Protein AF-A0A759WGG6-F1 (afdb_monomer)

Secondary structure (DSSP, 8-state):
--TTSEEEEE-TTS-EEEEETTTTEEEEEE--S-HHHHHHHHHHHHHHHHHTTS-------

Foldseek 3Di:
DDLVQWAWDADPQGFIWIAGPVVRDIGTPGRDPDNVVSVVVNVVVCVVSVVVVPDDPPPDD

Mean predicted aligned error: 8.19 Å

pLDDT: mean 81.38, std 17.96, range [42.78, 96.0]

Structure (mmCIF, N/CA/C/O backbone):
data_AF-A0A759WGG6-F1
#
_entry.id   AF-A0A759WGG6-F1
#
loop_
_atom_site.group_PDB
_atom_site.id
_atom_site.type_symbol
_atom_site.label_atom_id
_atom_site.label_alt_id
_atom_site.label_comp_id
_atom_site.label_asym_id
_atom_site.label_entity_id
_atom_site.label_seq_id
_atom_site.pdbx_PDB_ins_code
_atom_site.Cartn_x
_atom_site.Cartn_y
_atom_site.Cartn_z
_atom_site.occupancy
_atom_site.B_iso_or_equiv
_atom_site.auth_seq_id
_atom_site.auth_comp_id
_atom_site.auth_asym_id
_atom_site.auth_atom_id
_atom_site.pdbx_PDB_model_num
ATOM 1 N N . MET A 1 1 ? -11.714 12.255 13.158 1.00 53.19 1 MET A N 1
ATOM 2 C CA . MET A 1 1 ? -10.641 11.428 12.584 1.00 53.19 1 MET A CA 1
ATOM 3 C C . MET A 1 1 ? -9.340 12.025 13.051 1.00 53.19 1 MET A C 1
ATOM 5 O O . MET A 1 1 ? -9.091 13.190 12.753 1.00 53.19 1 MET A O 1
ATOM 9 N N . THR A 1 2 ? -8.586 11.302 13.866 1.00 55.12 2 THR A N 1
ATOM 10 C CA . THR A 1 2 ? -7.214 11.694 14.177 1.00 55.12 2 THR A CA 1
ATOM 11 C C . THR A 1 2 ? -6.301 11.170 13.061 1.00 55.12 2 THR A C 1
ATOM 13 O O . THR A 1 2 ? -6.632 10.185 12.400 1.00 55.12 2 THR A O 1
ATOM 16 N N . PRO A 1 3 ? -5.152 11.813 12.805 1.00 59.59 3 PRO A N 1
ATOM 17 C CA . PRO A 1 3 ? -4.196 11.351 11.796 1.00 59.59 3 PRO A CA 1
ATOM 18 C C . PRO A 1 3 ? -3.665 9.923 12.022 1.00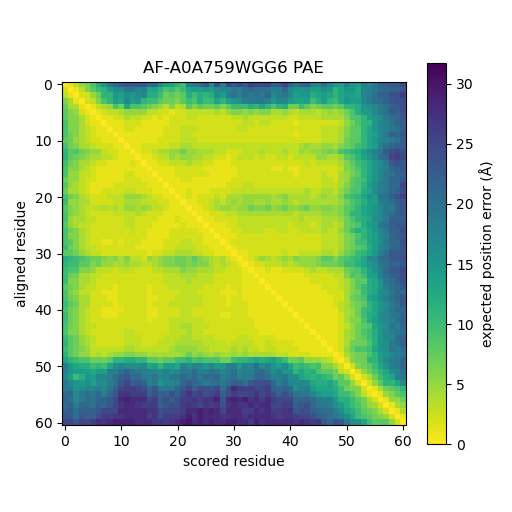 59.59 3 PRO A C 1
ATOM 20 O O . PRO A 1 3 ? -3.112 9.342 11.096 1.00 59.59 3 PRO A O 1
ATOM 23 N N . ASP A 1 4 ? -3.831 9.364 13.225 1.00 65.69 4 ASP A N 1
ATOM 24 C CA . ASP A 1 4 ? -3.423 7.999 13.584 1.00 65.69 4 ASP A CA 1
ATOM 25 C C . ASP A 1 4 ? -4.488 6.932 13.252 1.00 65.69 4 ASP A C 1
ATOM 27 O O . ASP A 1 4 ? -4.211 5.735 13.359 1.00 65.69 4 ASP A O 1
ATOM 31 N N . ASP A 1 5 ? -5.686 7.344 12.819 1.00 78.56 5 ASP A N 1
ATOM 32 C CA . ASP A 1 5 ? -6.772 6.423 12.461 1.00 78.56 5 ASP A CA 1
ATOM 33 C C . ASP A 1 5 ? -6.452 5.635 11.179 1.00 78.56 5 ASP A C 1
ATOM 35 O O . ASP A 1 5 ? -6.910 4.507 11.030 1.00 78.56 5 ASP A O 1
ATOM 39 N N . PHE A 1 6 ? -5.628 6.185 10.276 1.00 84.75 6 PHE A N 1
ATOM 40 C CA . PHE A 1 6 ? -5.301 5.567 8.989 1.00 84.75 6 PHE A CA 1
ATOM 41 C C . PHE A 1 6 ? -3.799 5.371 8.798 1.00 84.75 6 PHE A C 1
ATOM 43 O O . PHE A 1 6 ? -2.993 6.267 9.040 1.00 84.75 6 PHE A O 1
ATOM 50 N N . THR A 1 7 ? -3.400 4.201 8.302 1.00 89.12 7 THR A N 1
ATOM 51 C CA . THR A 1 7 ? -2.009 3.914 7.929 1.00 89.12 7 THR A CA 1
ATOM 52 C C . THR A 1 7 ? -1.939 3.410 6.493 1.00 89.12 7 THR A C 1
ATO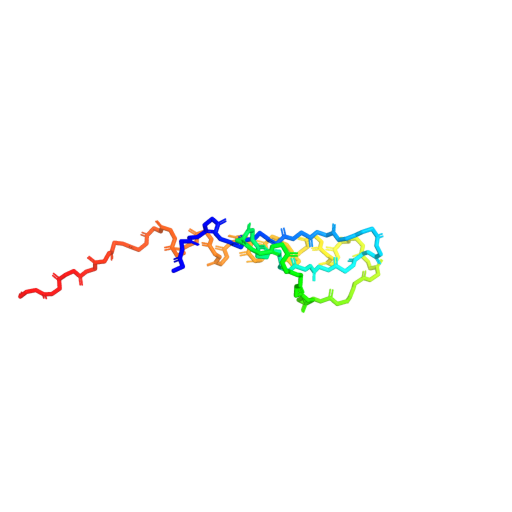M 54 O O . THR A 1 7 ? -2.594 2.430 6.152 1.00 89.12 7 THR A O 1
ATOM 57 N N . ALA A 1 8 ? -1.113 4.041 5.656 1.00 92.81 8 ALA A N 1
ATOM 58 C CA . ALA A 1 8 ? -0.821 3.523 4.322 1.00 92.81 8 ALA A CA 1
ATOM 59 C C . ALA A 1 8 ? 0.254 2.427 4.380 1.00 92.81 8 ALA A C 1
ATOM 61 O O . ALA A 1 8 ? 1.319 2.628 4.975 1.00 92.81 8 ALA A O 1
ATOM 62 N N . LEU A 1 9 ? -0.023 1.274 3.770 1.00 94.44 9 LEU A N 1
ATOM 63 C CA . LEU A 1 9 ? 0.801 0.064 3.837 1.00 94.44 9 LEU A CA 1
ATOM 64 C C . LEU A 1 9 ? 0.911 -0.608 2.463 1.00 94.44 9 LEU A C 1
ATOM 66 O O . LEU A 1 9 ? 0.026 -0.468 1.623 1.00 94.44 9 LEU A O 1
ATOM 70 N N . ARG A 1 10 ? 1.990 -1.370 2.250 1.00 95.38 10 ARG A N 1
ATOM 71 C CA . ARG A 1 10 ? 2.133 -2.282 1.106 1.00 95.38 10 ARG A CA 1
ATOM 72 C C . ARG A 1 10 ? 1.773 -3.698 1.547 1.00 95.38 10 ARG A C 1
ATOM 74 O O . A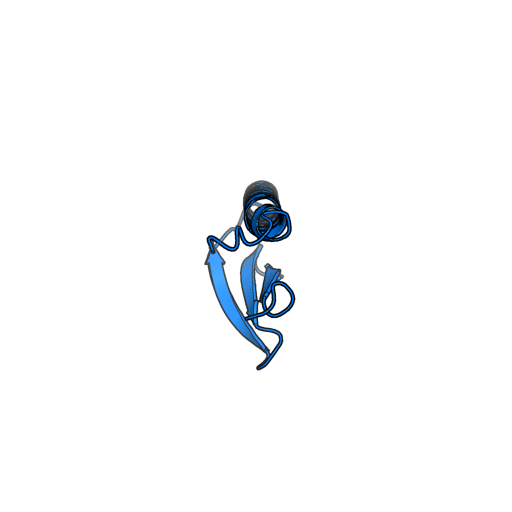RG A 1 10 ? 2.328 -4.193 2.523 1.00 95.38 10 ARG A O 1
ATOM 81 N N . THR A 1 11 ? 0.875 -4.334 0.810 1.00 94.19 11 THR A N 1
ATOM 82 C CA . THR A 1 11 ? 0.456 -5.728 1.013 1.00 94.19 11 THR A CA 1
ATOM 83 C C . THR A 1 11 ? 1.460 -6.712 0.407 1.00 94.19 11 THR A C 1
ATOM 85 O O . THR A 1 11 ? 2.307 -6.337 -0.411 1.00 94.19 11 THR A O 1
ATOM 88 N N . GLU A 1 12 ? 1.342 -7.994 0.757 1.00 91.19 12 GLU A N 1
ATOM 89 C CA . GLU A 1 12 ? 2.170 -9.068 0.187 1.00 91.19 12 GLU A CA 1
ATOM 90 C C . GLU A 1 12 ? 1.998 -9.201 -1.334 1.00 91.19 12 GLU A C 1
ATOM 92 O O . GLU A 1 12 ? 2.972 -9.421 -2.052 1.00 91.19 12 GLU A O 1
ATOM 97 N N . HIS A 1 13 ? 0.783 -8.968 -1.841 1.00 89.81 13 HIS A N 1
ATOM 98 C CA . HIS A 1 13 ? 0.472 -8.973 -3.275 1.00 89.81 13 HIS A CA 1
ATOM 99 C C . HIS A 1 13 ? 1.011 -7.745 -4.030 1.00 89.81 13 HIS A C 1
ATOM 101 O O . HIS A 1 13 ? 0.929 -7.691 -5.255 1.00 89.81 13 HIS A O 1
ATOM 107 N N . GLY A 1 14 ? 1.585 -6.773 -3.314 1.00 91.50 14 GLY A N 1
ATOM 108 C CA . GLY A 1 14 ? 2.195 -5.568 -3.873 1.00 91.50 14 GLY A CA 1
ATOM 109 C C . GLY A 1 14 ? 1.286 -4.340 -3.894 1.00 91.50 14 GLY A C 1
ATOM 110 O O . GLY A 1 14 ? 1.789 -3.230 -4.069 1.00 91.50 14 GLY A O 1
ATOM 111 N N . ASN A 1 15 ? -0.011 -4.509 -3.626 1.00 94.81 15 ASN A N 1
ATOM 112 C CA . ASN A 1 15 ? -0.973 -3.409 -3.561 1.00 94.81 15 ASN A CA 1
ATOM 113 C C . ASN A 1 15 ? -0.641 -2.451 -2.421 1.00 94.81 15 ASN A C 1
ATOM 115 O O . ASN A 1 15 ? -0.207 -2.877 -1.347 1.00 94.81 15 ASN A O 1
ATOM 119 N N . VAL A 1 16 ? -0.914 -1.172 -2.644 1.00 96.00 16 VAL A N 1
ATOM 120 C CA . VAL A 1 16 ? -0.885 -0.144 -1.609 1.00 96.00 16 VAL A CA 1
ATOM 121 C C . VAL A 1 16 ? -2.301 0.035 -1.078 1.00 96.00 16 VAL A C 1
ATOM 123 O O . VAL A 1 16 ? -3.233 0.278 -1.847 1.00 96.00 16 VAL A O 1
ATOM 126 N N . ILE A 1 17 ? -2.461 -0.079 0.236 1.00 95.75 17 ILE A N 1
ATOM 127 C CA . ILE A 1 17 ? -3.743 0.056 0.927 1.00 95.75 17 ILE A CA 1
ATOM 128 C C . ILE A 1 17 ? -3.683 1.166 1.975 1.00 95.75 17 ILE A C 1
ATOM 130 O O . ILE A 1 17 ? -2.610 1.493 2.482 1.00 95.75 17 ILE A O 1
ATOM 134 N N . ALA A 1 18 ? -4.841 1.708 2.329 1.00 93.50 18 ALA A N 1
ATOM 135 C CA . ALA A 1 18 ? -5.068 2.403 3.586 1.00 93.50 18 ALA A CA 1
ATOM 136 C C . ALA A 1 18 ? -5.740 1.431 4.562 1.00 93.50 18 ALA A C 1
ATOM 138 O O . ALA A 1 18 ? -6.789 0.871 4.251 1.00 93.50 18 ALA A O 1
ATOM 139 N N . LEU A 1 19 ? -5.135 1.242 5.731 1.00 93.06 19 LEU A N 1
ATOM 140 C CA . LEU A 1 19 ? -5.702 0.492 6.846 1.00 93.06 19 LEU A CA 1
ATOM 141 C C . LEU A 1 19 ? -6.330 1.470 7.839 1.00 93.06 19 LEU A C 1
ATOM 143 O O . LEU A 1 19 ? -5.606 2.294 8.407 1.00 93.06 19 LEU A O 1
ATOM 147 N N . ASP A 1 20 ? -7.639 1.363 8.058 1.00 91.44 20 ASP A N 1
ATOM 148 C CA . ASP A 1 20 ? -8.323 2.005 9.182 1.00 91.44 20 ASP A CA 1
ATOM 149 C C . ASP A 1 20 ? -8.078 1.178 10.449 1.00 91.44 20 ASP A C 1
ATOM 151 O O . ASP A 1 20 ? -8.450 0.008 10.537 1.00 91.44 20 ASP A O 1
ATOM 155 N N . ARG A 1 21 ? -7.408 1.757 11.445 1.00 87.88 21 ARG A N 1
ATOM 156 C CA . ARG A 1 21 ? -7.032 1.040 12.673 1.00 87.88 21 ARG A CA 1
ATOM 157 C C . ARG A 1 21 ? -8.191 0.892 13.657 1.00 87.88 21 ARG A C 1
ATOM 159 O O . ARG A 1 21 ? -8.045 0.168 14.639 1.00 87.88 21 ARG A O 1
ATOM 166 N N . ARG A 1 22 ? -9.310 1.588 13.437 1.00 87.81 22 ARG A N 1
ATOM 167 C CA . ARG A 1 22 ? -10.456 1.595 14.361 1.00 87.81 22 ARG A CA 1
ATOM 168 C C . ARG A 1 22 ? -11.286 0.322 14.245 1.00 87.81 22 ARG A C 1
ATOM 170 O O . ARG A 1 22 ? -11.773 -0.176 15.256 1.00 87.81 22 ARG A O 1
ATOM 177 N N . ASP A 1 23 ? -11.418 -0.198 13.031 1.00 92.44 23 ASP A N 1
ATOM 178 C CA . ASP A 1 23 ? -12.192 -1.398 12.696 1.00 92.44 23 ASP A CA 1
ATOM 179 C C . ASP A 1 23 ? -11.398 -2.431 11.875 1.00 92.44 23 ASP A C 1
ATOM 181 O O . ASP A 1 23 ? -11.929 -3.490 11.541 1.00 92.44 23 ASP A O 1
ATOM 185 N N . ASN A 1 24 ? -10.114 -2.167 11.610 1.00 91.19 24 ASN A N 1
ATOM 186 C CA . ASN A 1 24 ? -9.230 -3.010 10.806 1.00 91.19 24 ASN A CA 1
ATOM 187 C C . ASN A 1 24 ? -9.724 -3.182 9.358 1.00 91.19 24 ASN A C 1
ATOM 189 O O . ASN A 1 24 ? -9.485 -4.219 8.734 1.00 91.19 24 ASN A O 1
ATOM 193 N N . GLN A 1 25 ? -10.423 -2.174 8.830 1.00 94.56 25 GLN A N 1
ATOM 194 C CA . GLN A 1 25 ? -10.885 -2.160 7.452 1.00 94.56 25 GLN A CA 1
ATOM 195 C C . GLN A 1 25 ? -9.772 -1.721 6.492 1.00 94.56 25 GLN A C 1
ATOM 197 O O . GLN A 1 25 ? -9.071 -0.731 6.712 1.00 94.56 25 GLN A O 1
ATOM 202 N N . GLU A 1 26 ? -9.635 -2.453 5.389 1.00 94.69 26 GLU A N 1
ATOM 203 C CA . GLU A 1 26 ? -8.646 -2.190 4.345 1.00 94.69 26 GLU A CA 1
ATOM 204 C C . GLU A 1 26 ? -9.298 -1.542 3.118 1.00 94.69 26 GLU A C 1
ATOM 206 O O . GLU A 1 26 ? -10.341 -1.986 2.634 1.00 94.69 26 GLU A O 1
ATOM 211 N N . PHE A 1 27 ? -8.651 -0.510 2.575 1.00 93.06 27 PHE A N 1
ATOM 212 C CA . PHE A 1 27 ? -9.055 0.163 1.343 1.00 93.06 27 PHE A CA 1
ATOM 213 C C . PHE A 1 27 ? -7.901 0.155 0.349 1.00 93.06 27 PHE A C 1
ATOM 215 O O . PHE A 1 27 ? -6.812 0.635 0.657 1.00 93.06 27 PHE A O 1
ATOM 222 N N . VAL A 1 28 ? -8.128 -0.346 -0.863 1.00 93.88 28 VAL A N 1
ATOM 223 C CA . VAL A 1 28 ? -7.103 -0.330 -1.914 1.00 93.88 28 VAL A CA 1
ATOM 224 C C . VAL A 1 28 ? -6.92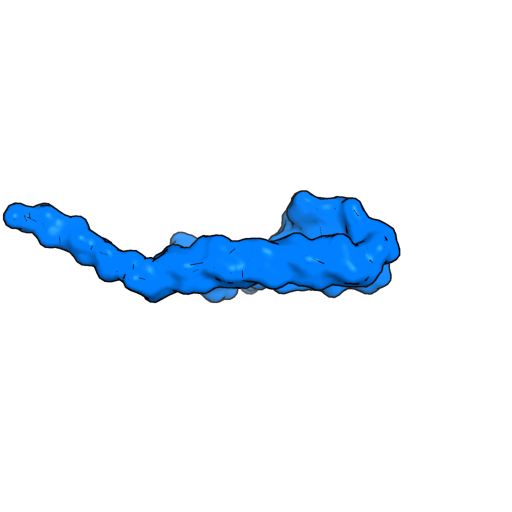9 1.093 -2.436 1.00 93.88 28 VAL A C 1
ATOM 226 O O . VAL A 1 28 ? -7.867 1.689 -2.958 1.00 93.88 28 VAL A O 1
ATOM 229 N N . LEU A 1 29 ? -5.716 1.632 -2.298 1.00 92.56 29 LEU A N 1
ATOM 230 C CA . LEU A 1 29 ? -5.328 2.919 -2.877 1.00 92.56 29 LEU A CA 1
ATOM 231 C C . LEU A 1 29 ? -4.781 2.737 -4.293 1.00 92.56 29 LEU A C 1
ATOM 233 O O . LEU A 1 29 ? -5.064 3.545 -5.173 1.00 92.56 29 LEU A O 1
ATOM 237 N N . ALA A 1 30 ? -3.990 1.681 -4.505 1.00 94.81 30 ALA A N 1
ATOM 238 C CA . ALA A 1 30 ? -3.441 1.331 -5.807 1.00 94.81 30 ALA A CA 1
ATOM 239 C C . ALA A 1 30 ? -3.111 -0.162 -5.892 1.00 94.81 30 ALA A C 1
ATOM 241 O O . ALA A 1 30 ? -2.509 -0.734 -4.979 1.00 94.81 30 ALA A O 1
ATOM 242 N N . GLU A 1 31 ? -3.438 -0.774 -7.026 1.00 94.19 31 GLU A N 1
ATOM 243 C CA . GLU A 1 31 ? -2.930 -2.094 -7.389 1.00 94.19 31 GLU A CA 1
ATOM 244 C C . GLU A 1 31 ? -1.552 -1.933 -8.028 1.00 94.19 31 GLU A C 1
ATOM 246 O O . GLU A 1 31 ? -1.375 -1.152 -8.965 1.00 94.19 31 GLU A O 1
ATOM 251 N N . CYS A 1 32 ? -0.540 -2.599 -7.479 1.00 88.50 32 CYS A N 1
ATOM 252 C CA . CYS A 1 32 ? 0.851 -2.358 -7.858 1.00 88.50 32 CYS A CA 1
ATOM 253 C C . CYS A 1 32 ? 1.646 -3.660 -7.875 1.00 88.50 32 CYS A C 1
ATOM 255 O O . CYS A 1 32 ? 1.832 -4.303 -6.849 1.00 88.50 32 CYS A O 1
ATOM 257 N N . HIS A 1 33 ? 2.198 -4.010 -9.036 1.00 85.44 33 HIS A N 1
ATOM 258 C CA . HIS A 1 33 ? 3.115 -5.148 -9.160 1.00 85.44 33 HIS A CA 1
ATOM 259 C C . HIS A 1 33 ? 4.591 -4.744 -9.022 1.00 85.44 33 HIS A C 1
ATOM 261 O O . HIS A 1 33 ? 5.424 -5.574 -8.667 1.00 85.44 33 HIS A O 1
ATOM 267 N N . SER A 1 34 ? 4.924 -3.469 -9.263 1.00 93.44 34 SER A N 1
ATOM 268 C CA . SER A 1 34 ? 6.285 -2.942 -9.104 1.00 93.44 34 SER A CA 1
ATOM 269 C C . SER A 1 34 ? 6.531 -2.463 -7.663 1.00 93.44 34 SER A C 1
ATOM 271 O O . SER A 1 34 ? 5.788 -1.600 -7.182 1.00 93.44 34 SER A O 1
ATOM 273 N N . PRO A 1 35 ? 7.574 -2.968 -6.972 1.00 93.88 35 PRO A N 1
ATOM 274 C CA . PRO A 1 35 ? 7.966 -2.478 -5.651 1.00 93.88 35 PRO A CA 1
ATOM 275 C C . PRO A 1 35 ? 8.311 -0.984 -5.633 1.00 93.88 35 PRO A C 1
ATOM 277 O O . PRO A 1 35 ? 7.929 -0.296 -4.690 1.00 93.88 35 PRO A O 1
ATOM 280 N N . ASP A 1 36 ? 8.968 -0.477 -6.680 1.00 95.56 36 ASP A N 1
ATOM 281 C CA . ASP A 1 36 ? 9.397 0.926 -6.761 1.00 95.56 36 ASP A CA 1
ATOM 282 C C . ASP A 1 36 ? 8.201 1.878 -6.866 1.00 95.56 36 ASP A C 1
ATOM 284 O O . ASP A 1 36 ? 8.151 2.912 -6.201 1.00 95.56 36 ASP A O 1
ATOM 288 N N . VAL A 1 37 ? 7.191 1.496 -7.654 1.00 94.56 37 VAL A N 1
ATOM 289 C CA . VAL A 1 37 ? 5.946 2.268 -7.779 1.00 94.56 37 VAL A CA 1
ATOM 290 C C . VAL A 1 37 ? 5.183 2.269 -6.455 1.00 94.56 37 VAL A C 1
ATOM 292 O O . VAL A 1 37 ? 4.723 3.321 -6.012 1.00 94.56 37 VAL A O 1
ATOM 295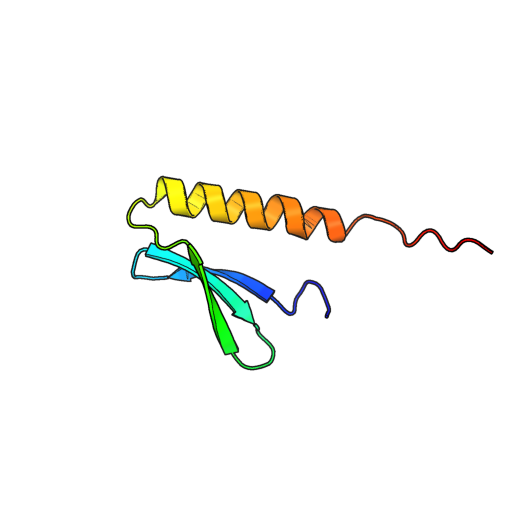 N N . ALA A 1 38 ? 5.091 1.118 -5.782 1.00 95.94 38 ALA A N 1
ATOM 296 C CA . ALA A 1 38 ? 4.446 1.031 -4.475 1.00 95.94 38 ALA A CA 1
ATOM 297 C C . ALA A 1 38 ? 5.160 1.903 -3.424 1.00 95.94 38 ALA A C 1
ATOM 299 O O . ALA A 1 38 ? 4.499 2.596 -2.651 1.00 95.94 38 ALA A O 1
ATOM 300 N N . ALA A 1 39 ? 6.498 1.911 -3.420 1.00 95.12 39 ALA A N 1
ATOM 301 C CA . ALA A 1 39 ? 7.294 2.757 -2.535 1.00 95.12 39 ALA A CA 1
ATOM 302 C C . ALA A 1 39 ? 7.057 4.251 -2.807 1.00 95.12 39 ALA A C 1
ATOM 304 O O . ALA A 1 39 ? 6.783 5.005 -1.875 1.00 95.12 39 ALA A O 1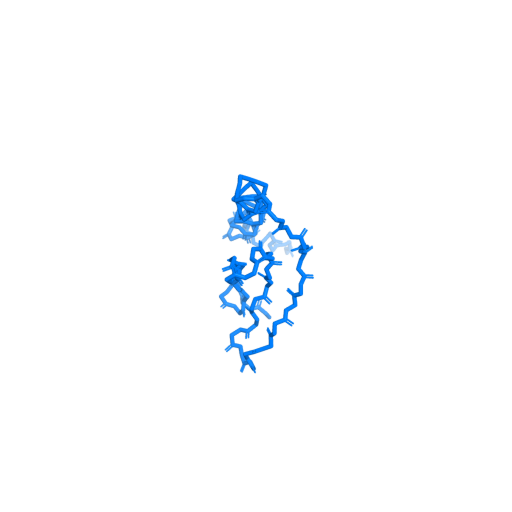
ATOM 305 N N . PHE A 1 40 ? 7.057 4.661 -4.079 1.00 95.50 40 PHE A N 1
ATOM 306 C CA . PHE A 1 40 ? 6.771 6.042 -4.471 1.00 95.50 40 PHE A CA 1
ATOM 307 C C . PHE A 1 40 ? 5.390 6.516 -3.989 1.00 95.50 40 PHE A C 1
ATOM 309 O O . PHE A 1 40 ? 5.259 7.612 -3.442 1.00 95.50 40 PHE A O 1
ATOM 316 N N . ILE A 1 41 ? 4.355 5.685 -4.148 1.00 94.19 41 ILE A N 1
ATOM 317 C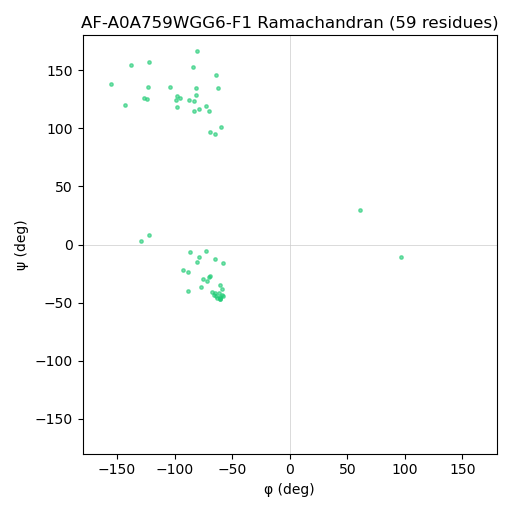 CA . ILE A 1 41 ? 2.995 6.011 -3.690 1.00 94.19 41 ILE A CA 1
ATOM 318 C C . ILE A 1 41 ? 2.955 6.141 -2.165 1.00 94.19 41 ILE A C 1
ATOM 320 O O . ILE A 1 41 ? 2.368 7.091 -1.647 1.00 94.19 41 ILE A O 1
ATOM 324 N N . LEU A 1 42 ? 3.586 5.215 -1.437 1.00 94.25 42 LEU A N 1
ATOM 325 C CA . LEU A 1 42 ? 3.651 5.277 0.023 1.00 94.25 42 LEU A CA 1
ATOM 326 C C . LEU A 1 42 ? 4.320 6.565 0.513 1.00 94.25 42 LEU A C 1
ATOM 328 O O . LEU A 1 42 ? 3.810 7.198 1.441 1.00 94.25 42 LEU A O 1
ATOM 332 N N . ASP A 1 43 ? 5.417 6.975 -0.119 1.00 93.31 43 ASP A N 1
ATOM 333 C CA . ASP A 1 43 ? 6.109 8.220 0.213 1.00 93.31 43 ASP A CA 1
ATOM 334 C C . ASP A 1 43 ? 5.240 9.448 -0.076 1.00 93.31 43 ASP A C 1
ATOM 336 O O . ASP A 1 43 ? 5.149 10.348 0.764 1.00 93.31 43 ASP A O 1
ATOM 340 N N . ALA A 1 44 ? 4.523 9.464 -1.203 1.00 92.00 44 ALA A N 1
ATOM 341 C CA . ALA A 1 44 ? 3.582 10.532 -1.526 1.00 92.00 44 ALA A CA 1
ATOM 342 C C . ALA A 1 44 ? 2.455 10.634 -0.482 1.00 92.00 44 ALA A C 1
ATOM 344 O O . ALA A 1 44 ? 2.168 11.725 0.021 1.00 92.00 44 ALA A O 1
ATOM 345 N N . VAL A 1 45 ? 1.853 9.505 -0.088 1.00 89.50 45 VAL A N 1
ATOM 346 C CA . VAL A 1 45 ? 0.804 9.482 0.945 1.00 89.50 45 VAL A CA 1
ATOM 347 C C . VAL A 1 45 ? 1.346 10.005 2.273 1.00 89.50 45 VAL A C 1
ATOM 349 O O . VAL A 1 45 ? 0.713 10.858 2.898 1.00 89.50 45 VAL A O 1
ATOM 352 N N . ARG A 1 46 ? 2.541 9.568 2.690 1.00 87.19 46 ARG A N 1
ATOM 353 C CA . ARG A 1 46 ? 3.190 10.054 3.918 1.00 87.19 46 ARG A CA 1
ATOM 354 C C . ARG A 1 46 ? 3.444 11.554 3.863 1.00 87.19 46 ARG A C 1
ATOM 356 O O . ARG A 1 46 ? 3.111 12.254 4.813 1.00 87.19 46 ARG A O 1
ATOM 363 N N . PHE A 1 47 ? 3.985 12.062 2.760 1.00 87.44 47 PHE A N 1
ATOM 364 C CA . PHE A 1 47 ? 4.283 13.483 2.601 1.00 87.44 47 PHE A CA 1
ATOM 365 C C . PHE A 1 47 ? 3.023 14.354 2.718 1.00 87.44 47 PHE A C 1
ATOM 367 O O . PHE A 1 47 ? 3.004 15.339 3.461 1.00 87.44 47 PHE A O 1
ATOM 374 N N . HIS A 1 48 ? 1.944 13.969 2.034 1.00 86.00 48 HIS A N 1
ATOM 375 C CA . HIS A 1 48 ? 0.713 14.757 2.004 1.00 86.00 48 HIS A CA 1
ATOM 376 C C . HIS A 1 48 ? -0.112 14.660 3.294 1.00 86.00 48 HIS A C 1
ATOM 378 O O . HIS A 1 48 ? -0.750 15.641 3.671 1.00 86.00 48 HIS A O 1
ATOM 384 N N . THR A 1 49 ? -0.052 13.534 4.007 1.00 78.50 49 THR A N 1
ATOM 385 C CA . THR A 1 49 ? -0.769 13.343 5.284 1.00 78.50 49 THR A CA 1
ATOM 386 C C . THR A 1 49 ? 0.035 13.806 6.506 1.00 78.50 49 THR A C 1
ATOM 388 O O . THR A 1 49 ? -0.544 14.201 7.520 1.00 78.50 49 THR A O 1
ATOM 391 N N . ALA A 1 50 ? 1.368 13.864 6.416 1.00 69.81 50 ALA A N 1
ATOM 392 C CA . ALA A 1 50 ? 2.205 14.482 7.444 1.00 69.81 50 ALA A CA 1
ATOM 393 C C . ALA A 1 50 ? 2.075 16.014 7.453 1.00 69.81 50 ALA A C 1
ATOM 395 O O . ALA A 1 50 ? 2.164 16.628 8.514 1.00 69.81 50 ALA A O 1
ATOM 396 N N . ARG A 1 51 ? 1.824 16.654 6.302 1.00 55.31 51 ARG A N 1
ATOM 397 C CA . ARG A 1 51 ? 1.677 18.119 6.209 1.00 55.31 51 ARG A CA 1
ATOM 398 C C . ARG A 1 51 ? 0.390 18.644 6.853 1.00 55.31 51 ARG A C 1
ATOM 400 O O . ARG A 1 51 ? 0.380 19.747 7.388 1.00 55.31 51 ARG A O 1
ATOM 407 N N . THR A 1 52 ? -0.670 17.840 6.895 1.00 52.50 52 THR A N 1
ATOM 408 C CA . THR A 1 52 ? -1.876 18.134 7.692 1.00 52.50 52 THR A CA 1
ATOM 409 C C . THR A 1 52 ? -1.620 18.153 9.204 1.00 52.50 52 THR A C 1
ATOM 411 O O . THR A 1 52 ? -2.460 18.642 9.950 1.00 52.50 52 THR A O 1
ATOM 414 N N . ARG A 1 53 ? -0.457 17.677 9.673 1.00 52.88 53 ARG A N 1
ATOM 415 C CA . ARG A 1 53 ? -0.054 17.689 11.088 1.00 52.88 53 ARG A CA 1
ATOM 416 C C . ARG A 1 53 ? 0.495 19.045 11.559 1.00 52.88 53 ARG A C 1
ATOM 418 O O . ARG A 1 53 ? 0.625 19.241 12.761 1.00 52.88 53 ARG A O 1
ATOM 425 N N . SER A 1 54 ? 0.847 19.955 10.644 1.00 48.66 54 SER A N 1
ATOM 426 C CA . SER A 1 54 ? 1.587 21.191 10.955 1.00 48.66 54 SER A CA 1
ATOM 427 C C . SER A 1 54 ? 0.894 22.497 10.556 1.00 48.66 54 SER A C 1
ATOM 429 O O . SER A 1 54 ? 1.502 23.556 10.687 1.00 48.66 54 SER A O 1
ATOM 431 N N . LEU A 1 55 ? -0.368 22.465 10.123 1.00 49.31 55 LEU A N 1
ATOM 432 C CA . LEU A 1 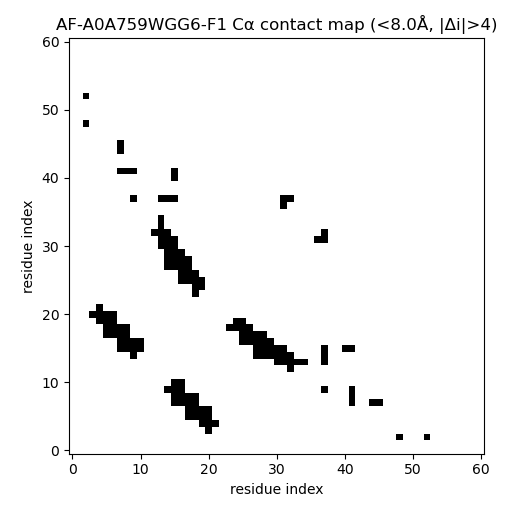55 ? -1.164 23.688 10.003 1.00 49.31 55 LEU A CA 1
ATOM 433 C C . LEU A 1 55 ? -1.754 24.019 11.384 1.00 49.31 55 LEU A C 1
ATOM 435 O O . LEU A 1 55 ? -2.567 23.237 11.883 1.00 49.31 55 LEU A O 1
ATOM 439 N N . PRO A 1 56 ? -1.369 25.139 12.029 1.00 47.62 56 PRO A N 1
ATOM 440 C CA . PRO A 1 56 ? -2.118 25.625 13.170 1.00 47.62 56 PRO A CA 1
ATOM 441 C C . PRO A 1 56 ? -3.522 25.965 12.678 1.00 47.62 56 PRO A C 1
ATOM 443 O O . PRO A 1 56 ? -3.697 26.577 11.625 1.00 47.62 56 PRO A O 1
ATOM 446 N N . HIS A 1 57 ? -4.523 25.547 13.441 1.00 49.69 57 HIS A N 1
ATOM 447 C CA . HIS A 1 57 ? -5.881 26.028 13.277 1.00 49.69 57 HIS A CA 1
ATOM 448 C C . HIS A 1 57 ? -5.853 27.549 13.496 1.00 49.69 57 HIS A C 1
ATOM 450 O O . HIS A 1 57 ? -5.718 28.005 14.631 1.00 49.69 57 HIS A O 1
ATOM 456 N N . GLU A 1 58 ? -5.879 28.337 12.419 1.00 47.44 58 GLU A N 1
ATOM 457 C CA . GLU A 1 58 ? -6.091 29.779 12.516 1.00 47.44 58 GLU A CA 1
ATOM 458 C C . GLU A 1 58 ? -7.505 29.997 13.064 1.00 47.44 58 GLU A C 1
ATOM 460 O O . GLU A 1 58 ? -8.502 29.944 12.343 1.00 47.44 58 GLU A O 1
ATOM 465 N N . ASN A 1 59 ? -7.589 30.180 14.381 1.00 47.66 59 ASN A N 1
ATOM 466 C CA . A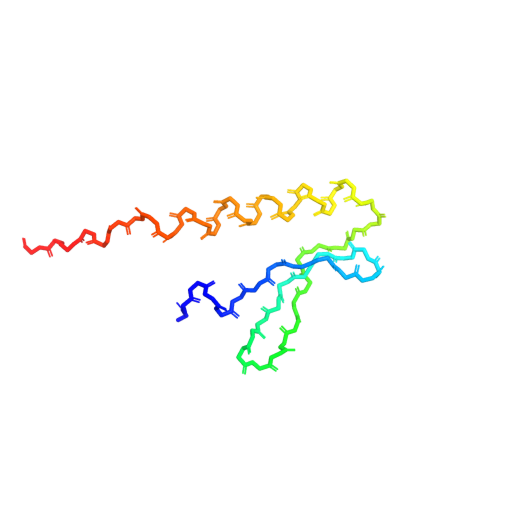SN A 1 59 ? -8.770 30.705 15.042 1.00 47.66 59 ASN A CA 1
ATOM 467 C C . ASN A 1 59 ? -8.896 32.180 14.650 1.00 47.66 59 ASN A C 1
ATOM 469 O O . ASN A 1 59 ? -8.271 33.040 15.267 1.00 47.66 59 ASN A O 1
ATOM 473 N N . ASN A 1 60 ? -9.713 32.474 13.641 1.00 42.94 60 ASN A N 1
ATOM 474 C CA . ASN A 1 60 ? -10.250 33.819 13.475 1.00 42.94 60 ASN A CA 1
ATOM 475 C C . ASN A 1 60 ? -11.270 34.068 14.600 1.00 42.94 60 ASN A C 1
ATOM 477 O O . ASN A 1 60 ? -12.291 33.380 14.690 1.00 42.94 60 ASN A O 1
ATOM 481 N N . HIS A 1 61 ? -10.957 35.020 15.476 1.00 42.78 61 HIS A N 1
ATOM 482 C CA . HIS A 1 61 ? -11.902 35.713 16.354 1.00 42.78 61 HIS A CA 1
ATOM 483 C C . HIS A 1 61 ? -12.002 37.162 15.897 1.00 42.78 61 HIS A C 1
ATOM 485 O O . HIS A 1 61 ? -10.932 37.754 15.627 1.00 42.78 61 HIS A O 1
#

Solvent-accessible surface area (backbone atoms only — not comparable to full-atom values): 3796 Å² total; per-residue (Å²): 133,62,84,81,42,52,45,79,46,73,46,95,84,29,27,29,28,38,35,33,68,86,80,69,47,78,41,84,74,43,88,27,87,48,70,68,59,35,51,52,51,50,51,51,53,49,56,63,60,55,53,72,74,70,65,76,82,81,78,86,127

Sequence (61 aa):
MTPDDFTALRTEHGNVIALDRRDNQEFVLAECHSPDVAAFILDAVRFHTARTRSLPHENNH

Radius of gyration: 14.07 Å; Cα contacts (8 Å, |Δi|>4): 73; chains: 1; bounding box: 22×45×26 Å

Nearest PDB structures (foldseek):
  7n3p-assembly1_A  TM=4.399E-01  e=8.648E-01  Scytonema hofmannii
  8ea3-assembly1_O  TM=4.273E-01  e=5.507E-01  Scytonema hofmannii
  8axb-assembly1_A  TM=4.591E-01  e=1.049E+00  Scytonema hofmannii
  8f6b-assembly1_B  TM=3.933E-01  e=8.108E-01  Mus musculus
  1z1g-assembly1_C  TM=3.642E-01  e=1.358E+00  Lambdavirus lambda

Organism: Salmonella enterica (NCBI:txid28901)